Protein AF-A0A7W0RII0-F1 (afdb_monomer_lite)

Radius of gyration: 12.78 Å; chains: 1; bounding box: 27×22×34 Å

Structure (mmCIF, N/CA/C/O backbone):
data_AF-A0A7W0RII0-F1
#
_entry.id   AF-A0A7W0RII0-F1
#
loop_
_atom_site.group_PDB
_atom_site.id
_atom_site.type_symbol
_atom_site.label_atom_id
_atom_site.label_alt_id
_atom_site.label_comp_id
_atom_site.label_asym_id
_atom_site.label_entity_id
_atom_site.label_seq_id
_atom_site.pdbx_PDB_ins_code
_atom_site.Cartn_x
_atom_site.Cartn_y
_atom_site.Cartn_z
_atom_site.occupancy
_atom_site.B_iso_or_equiv
_atom_site.auth_seq_id
_atom_site.auth_comp_id
_atom_site.auth_asym_id
_atom_site.auth_atom_id
_atom_site.pdbx_PDB_model_num
ATOM 1 N N . MET A 1 1 ? 7.292 -11.605 -22.733 1.00 75.44 1 MET A N 1
ATOM 2 C CA . MET A 1 1 ? 7.220 -10.714 -21.565 1.00 75.44 1 MET A CA 1
ATOM 3 C C . MET A 1 1 ? 6.358 -9.531 -21.954 1.00 75.44 1 MET A C 1
ATOM 5 O O . MET A 1 1 ? 6.645 -8.900 -22.968 1.00 75.44 1 MET A O 1
ATOM 9 N N . SER A 1 2 ? 5.261 -9.310 -21.241 1.00 95.44 2 SER A N 1
ATOM 10 C CA . SER A 1 2 ? 4.403 -8.142 -21.433 1.00 95.44 2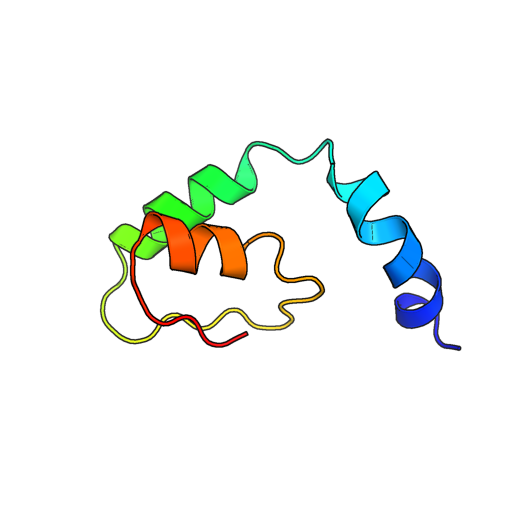 SER A CA 1
ATOM 11 C C . SER A 1 2 ? 5.123 -6.869 -20.974 1.00 95.44 2 SER A C 1
ATOM 13 O O . SER A 1 2 ? 6.122 -6.930 -20.255 1.00 95.44 2 SER A O 1
ATOM 15 N N . TRP A 1 3 ? 4.634 -5.700 -21.391 1.00 93.94 3 TRP A N 1
ATOM 16 C CA . TRP A 1 3 ? 5.225 -4.431 -20.959 1.00 93.94 3 TRP A CA 1
ATOM 17 C C . TRP A 1 3 ? 5.241 -4.265 -19.420 1.00 93.94 3 TRP A C 1
ATOM 19 O O . TRP A 1 3 ? 6.304 -3.923 -18.900 1.00 93.94 3 TRP A O 1
ATOM 29 N N . PRO A 1 4 ? 4.161 -4.585 -18.668 1.00 92.12 4 PRO A N 1
ATOM 30 C CA . PRO A 1 4 ? 4.187 -4.547 -17.202 1.00 92.12 4 PRO A CA 1
ATOM 31 C C . PRO A 1 4 ? 5.256 -5.453 -16.582 1.00 92.12 4 PRO A C 1
ATOM 33 O O . PRO A 1 4 ? 5.978 -5.021 -15.687 1.00 92.12 4 PRO A O 1
ATOM 36 N N . GLU A 1 5 ? 5.407 -6.682 -17.087 1.00 94.25 5 GLU A N 1
ATOM 37 C CA . GLU A 1 5 ? 6.430 -7.621 -16.604 1.00 94.25 5 GLU A CA 1
ATOM 38 C C . GLU A 1 5 ? 7.847 -7.083 -16.840 1.00 94.25 5 GLU A C 1
ATOM 40 O O . GLU A 1 5 ? 8.701 -7.171 -15.961 1.00 94.25 5 GLU A O 1
ATOM 45 N N . ALA A 1 6 ? 8.093 -6.479 -18.006 1.00 96.00 6 ALA A N 1
ATOM 46 C CA . ALA A 1 6 ? 9.390 -5.895 -18.331 1.00 96.00 6 ALA A CA 1
ATOM 47 C C . ALA A 1 6 ? 9.697 -4.640 -17.499 1.00 96.00 6 ALA A C 1
ATOM 49 O O . ALA A 1 6 ? 10.857 -4.378 -17.181 1.00 96.00 6 ALA A O 1
ATOM 50 N N . PHE A 1 7 ? 8.677 -3.856 -17.143 1.00 96.12 7 PHE A N 1
ATOM 51 C CA . PHE A 1 7 ? 8.847 -2.639 -16.353 1.00 96.12 7 PHE A CA 1
ATOM 52 C C . PHE A 1 7 ? 8.963 -2.904 -14.846 1.00 96.12 7 PHE A C 1
ATOM 54 O O . PHE A 1 7 ? 9.608 -2.121 -14.150 1.00 96.12 7 PHE A O 1
ATOM 61 N N . ALA A 1 8 ? 8.409 -4.012 -14.338 1.00 95.94 8 ALA A N 1
ATOM 62 C CA . ALA A 1 8 ? 8.381 -4.336 -12.908 1.00 95.94 8 ALA A CA 1
ATOM 63 C C . ALA A 1 8 ? 9.764 -4.248 -12.233 1.00 95.94 8 ALA A C 1
ATOM 65 O O . ALA A 1 8 ? 9.880 -3.710 -11.135 1.00 95.94 8 ALA A O 1
ATOM 66 N N . VAL A 1 9 ? 10.830 -4.667 -12.925 1.00 95.50 9 VAL A N 1
ATOM 67 C CA . VAL A 1 9 ? 12.216 -4.612 -12.414 1.00 95.50 9 VAL A CA 1
ATOM 68 C C . VAL A 1 9 ? 12.752 -3.189 -12.205 1.00 95.50 9 VAL A C 1
ATOM 70 O O . VAL A 1 9 ? 13.744 -3.000 -11.510 1.00 95.50 9 VAL A O 1
ATOM 73 N N . ARG A 1 10 ? 12.124 -2.178 -12.817 1.00 96.12 10 ARG A N 1
ATOM 74 C CA . ARG A 1 10 ? 12.475 -0.755 -12.671 1.00 96.12 10 ARG A CA 1
ATOM 75 C C . ARG A 1 10 ? 11.508 0.003 -11.772 1.00 96.12 10 ARG A C 1
ATOM 77 O O . ARG A 1 10 ? 11.796 1.150 -11.433 1.00 96.12 10 ARG A O 1
ATOM 84 N N . TYR A 1 11 ? 10.381 -0.609 -11.411 1.00 95.81 11 TYR A N 1
ATOM 85 C CA . TYR A 1 11 ? 9.295 0.073 -10.716 1.00 95.81 11 TYR A CA 1
ATOM 86 C C . TYR A 1 11 ? 9.760 0.667 -9.386 1.00 95.81 11 TYR A C 1
ATOM 88 O O . TYR A 1 11 ? 9.494 1.833 -9.120 1.00 95.81 11 TYR A O 1
ATOM 96 N N . GLU A 1 12 ? 10.530 -0.088 -8.598 1.00 94.94 12 GLU A N 1
ATOM 97 C CA . GLU A 1 12 ? 11.061 0.387 -7.317 1.00 94.94 12 GLU A CA 1
ATOM 98 C C . GLU A 1 12 ? 11.910 1.654 -7.488 1.00 94.94 12 GLU A C 1
ATOM 100 O O . GLU A 1 12 ? 11.619 2.672 -6.866 1.00 94.94 12 GLU A O 1
ATOM 105 N N . HIS A 1 13 ? 12.879 1.636 -8.408 1.00 97.12 13 HIS A N 1
ATOM 106 C CA . HIS A 1 13 ? 13.727 2.796 -8.681 1.00 97.12 13 HIS A CA 1
ATOM 107 C C . HIS A 1 13 ? 12.935 4.000 -9.209 1.00 97.12 13 HIS A C 1
ATOM 109 O O . HIS A 1 13 ? 13.162 5.125 -8.772 1.00 97.12 13 HIS A O 1
ATOM 115 N N . TRP A 1 14 ? 11.990 3.773 -10.125 1.00 96.94 14 TRP A N 1
ATOM 116 C CA . TRP A 1 14 ? 11.133 4.831 -10.664 1.00 96.94 14 TRP A CA 1
ATOM 117 C C . TRP A 1 14 ? 10.239 5.455 -9.580 1.00 96.94 14 TRP A C 1
ATOM 119 O O . TRP A 1 14 ? 10.110 6.674 -9.509 1.00 96.94 14 TRP A O 1
ATOM 129 N N . SER A 1 15 ? 9.665 4.627 -8.704 1.00 96.62 15 SER A N 1
ATOM 130 C CA . SER A 1 15 ? 8.759 5.062 -7.634 1.00 96.62 15 SER A CA 1
ATOM 131 C C . SER A 1 15 ? 9.465 5.674 -6.420 1.00 96.62 15 SER A C 1
ATOM 133 O O . SER A 1 15 ? 8.799 6.253 -5.569 1.00 96.62 15 SER A O 1
ATOM 135 N N . ALA A 1 16 ? 10.798 5.592 -6.335 1.00 96.00 16 ALA A N 1
ATOM 136 C CA . ALA A 1 16 ? 11.570 6.056 -5.181 1.00 96.00 16 ALA A CA 1
ATOM 137 C C . ALA A 1 16 ? 11.408 7.559 -4.884 1.00 96.00 16 ALA A C 1
ATOM 139 O O . ALA A 1 16 ? 11.617 7.991 -3.754 1.00 96.00 16 ALA A O 1
ATOM 140 N N . GLN A 1 17 ? 11.044 8.357 -5.891 1.00 96.69 17 GLN A N 1
ATOM 141 C CA . GLN A 1 17 ? 10.806 9.796 -5.734 1.00 96.69 17 GLN A CA 1
ATOM 142 C C . GLN A 1 17 ? 9.373 10.132 -5.295 1.00 96.69 17 GLN A C 1
ATOM 144 O O . GLN A 1 17 ? 9.082 11.290 -5.012 1.00 96.69 17 GLN A O 1
ATOM 149 N N . ILE A 1 18 ? 8.480 9.141 -5.230 1.00 96.69 18 ILE A N 1
ATOM 150 C CA . ILE A 1 18 ? 7.097 9.309 -4.787 1.00 96.69 18 ILE A CA 1
ATOM 151 C C . ILE A 1 18 ? 7.051 9.017 -3.285 1.00 96.69 18 ILE A C 1
ATOM 153 O O . ILE A 1 18 ? 7.013 7.860 -2.864 1.00 96.69 18 ILE A O 1
ATOM 157 N N . THR A 1 19 ? 7.126 10.075 -2.480 1.00 94.75 19 THR A N 1
ATOM 158 C CA . THR A 1 19 ? 7.323 9.976 -1.023 1.00 94.75 19 THR A CA 1
ATOM 159 C C . THR A 1 19 ? 6.096 10.358 -0.196 1.00 94.75 19 THR A C 1
ATOM 161 O O . THR A 1 19 ? 6.021 9.990 0.974 1.00 94.75 19 THR A O 1
ATOM 164 N N . GLU A 1 20 ? 5.138 11.083 -0.773 1.00 96.88 20 GLU A N 1
ATOM 165 C CA . GLU A 1 20 ? 3.996 11.652 -0.038 1.00 96.88 20 GLU A CA 1
ATOM 166 C C . GLU A 1 20 ? 2.790 10.709 0.064 1.00 96.88 20 GLU A C 1
ATOM 168 O O . GLU A 1 20 ? 1.960 10.838 0.962 1.00 96.88 20 GLU A O 1
ATOM 173 N N . ASP A 1 21 ? 2.683 9.737 -0.836 1.00 97.25 21 ASP A N 1
ATOM 174 C CA . ASP A 1 21 ? 1.504 8.882 -0.931 1.00 97.25 21 ASP A CA 1
ATOM 175 C C . ASP A 1 21 ? 1.469 7.768 0.120 1.00 97.25 21 ASP A C 1
ATOM 177 O O . ASP A 1 21 ? 0.401 7.455 0.637 1.00 97.25 21 ASP A O 1
ATOM 181 N N . VAL A 1 22 ? 2.617 7.200 0.496 1.00 97.81 22 VAL A N 1
ATOM 182 C CA . VAL A 1 22 ? 2.676 6.191 1.562 1.00 97.81 22 VAL A CA 1
ATOM 183 C C . VAL A 1 22 ? 2.154 6.753 2.895 1.00 97.81 22 VAL A C 1
ATOM 185 O O . VAL A 1 22 ? 1.242 6.136 3.448 1.00 97.81 22 VAL A O 1
ATOM 188 N N . PRO A 1 23 ? 2.626 7.914 3.406 1.00 98.25 23 PRO A N 1
ATOM 189 C CA . PRO A 1 23 ? 2.040 8.532 4.597 1.00 98.25 23 PRO A CA 1
ATOM 190 C C . PRO A 1 23 ? 0.537 8.796 4.462 1.00 98.25 23 PRO A C 1
ATOM 192 O O . PRO A 1 23 ? -0.218 8.507 5.386 1.00 98.25 23 PRO A O 1
ATOM 195 N N . PHE A 1 24 ? 0.089 9.280 3.298 1.00 98.19 24 PHE A N 1
ATOM 196 C CA . PHE A 1 24 ? -1.331 9.521 3.038 1.00 98.19 24 PHE A CA 1
ATOM 197 C C . PHE A 1 24 ? -2.179 8.248 3.202 1.00 98.19 24 PHE A C 1
ATOM 199 O O . PHE A 1 24 ? -3.177 8.260 3.922 1.00 98.19 24 PHE A O 1
ATOM 206 N N . TYR A 1 25 ? -1.775 7.132 2.587 1.00 98.06 25 TYR A N 1
ATOM 207 C CA . TYR A 1 25 ? -2.525 5.875 2.682 1.00 98.06 25 TYR A CA 1
ATOM 208 C C . TYR A 1 25 ? -2.443 5.226 4.066 1.00 98.06 25 TYR A C 1
ATOM 210 O O . TYR A 1 25 ? -3.391 4.554 4.469 1.00 98.06 25 TYR A O 1
ATOM 218 N N . VAL A 1 26 ? -1.353 5.434 4.810 1.00 98.44 26 VAL A N 1
ATOM 219 C CA . VAL A 1 26 ? -1.252 4.991 6.208 1.00 98.44 26 VAL A CA 1
ATOM 220 C C . VAL A 1 26 ? -2.296 5.693 7.072 1.00 98.44 26 VAL A C 1
ATOM 222 O O . VAL A 1 26 ? -3.014 5.013 7.805 1.00 98.44 26 VAL A O 1
ATOM 225 N N . GLU A 1 27 ? -2.425 7.018 6.971 1.00 98.44 27 GLU A N 1
ATOM 226 C CA . GLU A 1 27 ? -3.432 7.748 7.751 1.00 98.44 27 GLU A CA 1
ATOM 227 C C . GLU A 1 27 ? -4.855 7.391 7.310 1.00 98.44 27 GLU A C 1
ATOM 229 O O . GLU A 1 27 ? -5.690 7.068 8.152 1.00 98.44 27 GLU A O 1
ATOM 234 N N . LEU A 1 28 ? -5.111 7.296 6.001 1.00 97.81 28 LEU A N 1
ATOM 235 C CA . LEU A 1 28 ? -6.415 6.855 5.498 1.00 97.81 28 LEU A CA 1
ATOM 236 C C . LEU A 1 28 ? -6.786 5.451 6.009 1.00 97.81 28 LEU A C 1
ATOM 238 O O . LEU A 1 28 ? -7.930 5.187 6.380 1.00 97.81 28 LEU A O 1
ATOM 242 N N . ALA A 1 29 ? -5.817 4.537 6.075 1.00 98.06 29 ALA A N 1
ATOM 243 C CA . ALA A 1 29 ? -6.031 3.196 6.603 1.00 98.06 29 ALA A CA 1
ATOM 244 C C . ALA A 1 29 ? -6.300 3.176 8.115 1.00 98.06 29 ALA A C 1
ATOM 246 O O . ALA A 1 29 ? -6.926 2.231 8.593 1.00 98.06 29 ALA A O 1
ATOM 247 N N . ARG A 1 30 ? -5.852 4.175 8.884 1.00 97.62 30 ARG A N 1
ATOM 248 C CA . ARG A 1 30 ? -6.187 4.298 10.316 1.00 97.62 30 ARG A CA 1
ATOM 249 C C . ARG A 1 30 ? -7.635 4.718 10.534 1.00 97.62 30 ARG A C 1
ATOM 251 O O . ARG A 1 30 ? -8.227 4.302 11.524 1.00 97.62 30 ARG A O 1
ATOM 258 N N . GLU A 1 31 ? -8.195 5.488 9.609 1.00 97.62 31 GLU A N 1
ATOM 259 C CA . GLU A 1 31 ? -9.592 5.932 9.651 1.00 97.62 31 GLU A CA 1
ATOM 260 C C . GLU A 1 31 ? -10.580 4.849 9.189 1.00 97.62 31 GLU A C 1
ATOM 262 O O . GLU A 1 31 ? -11.760 4.899 9.524 1.00 97.62 31 GLU A O 1
ATOM 267 N N . ALA A 1 32 ? -10.117 3.864 8.416 1.00 95.44 32 ALA A N 1
ATOM 268 C CA . ALA A 1 32 ? -10.973 2.825 7.856 1.00 95.44 32 ALA A CA 1
ATOM 269 C C . ALA A 1 32 ? -11.326 1.724 8.871 1.00 95.44 32 ALA A C 1
A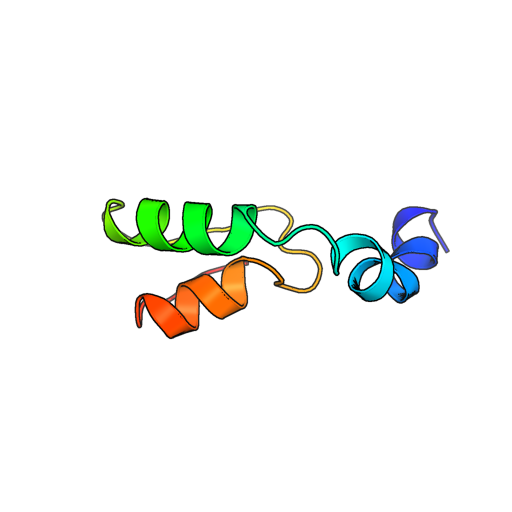TOM 271 O O . ALA A 1 32 ? -10.450 1.162 9.526 1.00 95.44 32 ALA A O 1
ATOM 272 N N . ASP A 1 33 ? -12.580 1.280 8.905 1.00 93.69 33 ASP A N 1
ATOM 273 C CA . ASP A 1 33 ? -12.998 0.100 9.671 1.00 93.69 33 ASP A CA 1
ATOM 274 C C . ASP A 1 33 ? -12.879 -1.199 8.851 1.00 93.69 33 ASP A C 1
ATOM 276 O O . ASP A 1 33 ? -13.003 -1.210 7.627 1.00 93.69 33 ASP A O 1
ATOM 280 N N . GLY A 1 34 ? -12.664 -2.335 9.522 1.00 92.56 34 GLY A N 1
ATOM 281 C CA . GLY A 1 34 ? -12.712 -3.658 8.883 1.00 92.56 34 GLY A CA 1
ATOM 282 C C . GLY A 1 34 ? -11.419 -4.115 8.189 1.00 92.56 34 GLY A C 1
ATOM 283 O O . GLY A 1 34 ? -10.313 -3.828 8.648 1.00 92.56 34 GLY A O 1
ATOM 284 N N . LEU A 1 35 ? -11.546 -4.932 7.139 1.00 95.62 35 LEU A N 1
ATOM 285 C CA . LEU A 1 35 ? -10.404 -5.512 6.422 1.00 95.62 35 LEU A CA 1
ATOM 286 C C . LEU A 1 35 ? -9.839 -4.518 5.400 1.00 95.62 35 LEU A C 1
ATOM 288 O O . LEU A 1 35 ? -10.584 -3.988 4.583 1.00 95.62 35 LEU A O 1
ATOM 292 N N . LEU A 1 36 ? -8.518 -4.336 5.399 1.00 98.31 36 LEU A N 1
ATOM 293 C CA . LEU A 1 36 ? -7.824 -3.509 4.414 1.00 98.31 36 LEU A CA 1
ATOM 294 C C . LEU A 1 36 ? -7.471 -4.347 3.176 1.00 98.31 36 LEU A C 1
ATOM 296 O O . LEU A 1 36 ? -6.850 -5.406 3.307 1.00 98.31 36 LEU A O 1
ATOM 300 N N . VAL A 1 37 ? -7.860 -3.871 1.990 1.00 98.00 37 VAL A N 1
ATOM 301 C CA . VAL A 1 37 ? -7.589 -4.524 0.699 1.00 98.00 37 VAL A CA 1
ATOM 302 C C . VAL A 1 37 ? -6.976 -3.517 -0.277 1.00 98.00 37 VAL A C 1
ATOM 304 O O . VAL A 1 37 ? -7.598 -2.495 -0.560 1.00 98.00 37 VAL A O 1
ATOM 307 N N . GLU A 1 38 ? -5.791 -3.813 -0.813 1.00 97.94 38 GLU A N 1
ATOM 308 C CA . GLU A 1 38 ? -5.148 -3.041 -1.884 1.00 97.94 38 GLU A CA 1
ATOM 309 C C . GLU A 1 38 ? -5.252 -3.809 -3.203 1.00 97.94 38 GLU A C 1
ATOM 311 O O . GLU A 1 38 ? -4.643 -4.857 -3.381 1.00 97.94 38 GLU A O 1
ATOM 316 N N . LEU A 1 39 ? -6.039 -3.298 -4.147 1.00 98.00 39 LEU A N 1
ATOM 317 C CA . LEU A 1 39 ? -6.166 -3.916 -5.464 1.00 98.00 39 LEU A CA 1
ATOM 318 C C . LEU A 1 39 ? -4.981 -3.516 -6.348 1.00 98.00 39 LEU A C 1
ATOM 320 O O . LEU A 1 39 ? -4.629 -2.342 -6.410 1.00 98.00 39 LEU A O 1
ATOM 324 N N . ALA A 1 40 ? -4.425 -4.485 -7.081 1.00 96.06 40 ALA A N 1
ATOM 325 C CA . ALA A 1 40 ? -3.225 -4.305 -7.905 1.00 96.06 40 ALA A CA 1
ATOM 326 C C . ALA A 1 40 ? -1.990 -3.873 -7.089 1.00 96.06 40 ALA A C 1
ATOM 328 O O . ALA A 1 40 ? -1.243 -2.987 -7.501 1.00 96.06 40 ALA A O 1
ATOM 329 N N . VAL A 1 41 ? -1.752 -4.567 -5.969 1.00 97.00 41 VAL A N 1
ATOM 330 C CA . VAL A 1 41 ? -0.708 -4.276 -4.967 1.00 97.00 41 VAL A CA 1
ATOM 331 C C . VAL A 1 41 ? 0.720 -4.136 -5.515 1.00 97.00 41 VAL A C 1
ATOM 333 O O . VAL A 1 41 ? 1.591 -3.544 -4.876 1.00 97.00 41 VAL A O 1
ATOM 336 N N . GLY A 1 42 ? 1.004 -4.688 -6.697 1.00 95.75 42 GLY A N 1
ATOM 337 C CA . GLY A 1 42 ? 2.323 -4.605 -7.319 1.00 95.75 42 GLY A CA 1
ATOM 338 C C . GLY A 1 42 ? 3.417 -5.171 -6.409 1.00 95.75 42 GLY A C 1
ATOM 339 O O . GLY A 1 42 ? 3.337 -6.314 -5.968 1.00 95.75 42 GLY A O 1
ATOM 340 N N . ASN A 1 43 ? 4.449 -4.372 -6.123 1.00 95.50 43 ASN A N 1
ATOM 341 C CA . ASN A 1 43 ? 5.527 -4.744 -5.200 1.00 95.50 43 ASN A CA 1
ATOM 342 C C . ASN A 1 43 ? 5.205 -4.454 -3.718 1.00 95.50 43 ASN A C 1
ATOM 344 O O . ASN A 1 43 ? 6.084 -4.589 -2.869 1.00 95.50 43 ASN A O 1
ATOM 348 N N . GLY A 1 44 ? 3.979 -4.028 -3.400 1.00 97.25 44 GLY A N 1
ATOM 349 C CA . GLY A 1 44 ? 3.536 -3.746 -2.037 1.00 97.25 44 GLY A CA 1
ATOM 350 C C . GLY A 1 44 ? 4.083 -2.454 -1.438 1.00 97.25 44 GLY A C 1
ATOM 351 O O . GLY A 1 44 ? 4.103 -2.335 -0.213 1.00 97.25 44 GLY A O 1
ATOM 352 N N . ARG A 1 45 ? 4.515 -1.484 -2.264 1.00 97.38 45 ARG A N 1
ATOM 353 C CA . ARG A 1 45 ? 5.072 -0.199 -1.794 1.00 97.38 45 ARG A CA 1
ATOM 354 C C . ARG A 1 45 ? 4.150 0.528 -0.807 1.00 97.38 45 ARG A C 1
ATOM 356 O O . ARG A 1 45 ? 4.663 1.196 0.080 1.00 97.38 45 ARG A O 1
ATOM 363 N N . VAL A 1 46 ? 2.828 0.377 -0.935 1.00 97.88 46 VAL A N 1
ATOM 364 C CA . VAL A 1 46 ? 1.835 0.962 -0.016 1.00 97.88 46 VAL A CA 1
ATOM 365 C C . VAL A 1 46 ? 1.337 -0.071 1.003 1.00 97.88 46 VAL A C 1
ATOM 367 O O . VAL A 1 46 ? 1.445 0.171 2.207 1.00 97.88 46 VAL A O 1
ATOM 370 N N . ALA A 1 47 ? 0.882 -1.248 0.558 1.00 98.25 47 ALA A N 1
ATOM 371 C CA . ALA A 1 47 ? 0.325 -2.286 1.431 1.00 98.25 47 ALA A CA 1
ATOM 372 C C . ALA A 1 47 ? 1.252 -2.700 2.582 1.00 98.25 47 ALA A C 1
ATOM 374 O O . ALA A 1 47 ? 0.787 -2.918 3.703 1.00 98.25 47 ALA A O 1
ATOM 375 N N . ILE A 1 48 ? 2.563 -2.820 2.329 1.00 98.19 48 ILE A N 1
ATOM 376 C CA . ILE A 1 48 ? 3.526 -3.266 3.344 1.00 98.19 48 ILE A CA 1
ATOM 377 C C . ILE A 1 48 ? 3.692 -2.208 4.44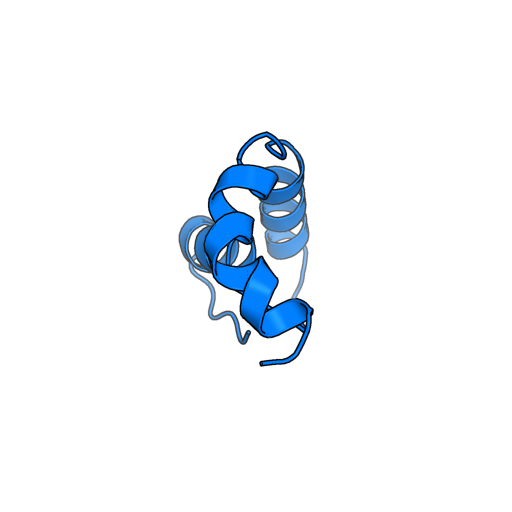8 1.00 98.19 48 ILE A C 1
ATOM 379 O O . ILE A 1 48 ? 3.539 -2.571 5.619 1.00 98.19 48 ILE A O 1
ATOM 383 N N . PRO A 1 49 ? 3.980 -0.923 4.146 1.00 98.19 49 PRO A N 1
ATOM 384 C CA . PRO A 1 49 ? 3.942 0.133 5.155 1.00 98.19 49 PRO A CA 1
ATOM 385 C C . PRO A 1 49 ? 2.606 0.228 5.885 1.00 98.19 49 PRO A C 1
ATOM 387 O O . PRO A 1 49 ? 2.608 0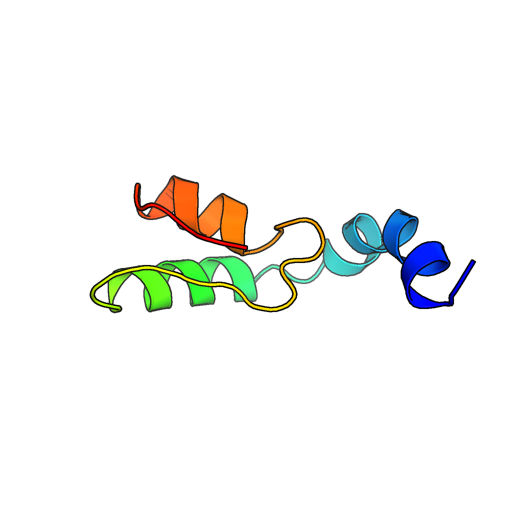.275 7.108 1.00 98.19 49 PRO A O 1
ATOM 390 N N . VAL A 1 50 ? 1.470 0.162 5.182 1.00 98.56 50 VAL A N 1
ATOM 391 C CA . VAL A 1 50 ? 0.146 0.199 5.825 1.00 98.56 50 VAL A CA 1
ATOM 392 C C . VAL A 1 50 ? -0.001 -0.925 6.851 1.00 98.56 50 VAL A C 1
ATOM 394 O O . VAL A 1 50 ? -0.393 -0.665 7.989 1.00 98.56 50 VAL A O 1
ATOM 397 N N . ALA A 1 51 ? 0.367 -2.162 6.507 1.00 98.38 51 ALA A N 1
ATOM 398 C CA . ALA A 1 51 ? 0.315 -3.286 7.442 1.00 98.38 51 ALA A CA 1
ATOM 399 C C . ALA A 1 51 ? 1.221 -3.074 8.668 1.00 98.38 51 ALA A C 1
ATOM 401 O O . ALA A 1 51 ? 0.825 -3.376 9.794 1.00 98.38 51 ALA A O 1
ATOM 402 N N . ARG A 1 52 ? 2.430 -2.534 8.463 1.00 98.50 52 ARG A N 1
ATOM 403 C CA . ARG A 1 52 ? 3.406 -2.275 9.535 1.00 98.50 52 ARG A CA 1
ATOM 404 C C . ARG A 1 52 ? 2.970 -1.143 10.466 1.00 98.50 52 ARG A C 1
ATOM 406 O O . ARG A 1 52 ? 3.004 -1.322 11.677 1.00 98.50 52 ARG A O 1
ATOM 413 N N . GLU A 1 53 ? 2.540 -0.017 9.907 1.00 98.31 53 GLU A N 1
ATOM 414 C C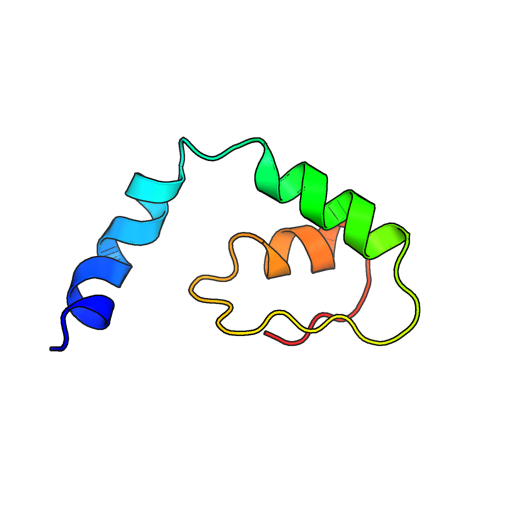A . GLU A 1 53 ? 2.231 1.215 10.646 1.00 98.31 53 GLU A CA 1
ATOM 415 C C . GLU A 1 53 ? 0.865 1.183 11.339 1.00 98.31 53 GLU A C 1
ATOM 417 O O . GLU A 1 53 ? 0.652 1.867 12.341 1.00 98.31 53 GLU A O 1
ATOM 422 N N . THR A 1 54 ? -0.084 0.404 10.813 1.00 97.12 54 THR A N 1
ATOM 423 C CA . THR A 1 54 ? -1.401 0.227 11.446 1.00 97.12 54 THR A CA 1
ATOM 424 C C . THR A 1 54 ? -1.455 -0.996 12.361 1.00 97.12 54 THR A C 1
ATOM 426 O O . THR A 1 54 ? -2.363 -1.100 13.182 1.00 97.12 54 THR A O 1
ATOM 429 N N . GLY A 1 55 ? -0.525 -1.948 12.211 1.00 97.31 55 GLY A N 1
ATOM 430 C CA . GLY A 1 55 ? -0.570 -3.247 12.890 1.00 97.31 55 GLY A CA 1
ATOM 431 C C . GLY A 1 55 ? -1.727 -4.146 12.432 1.00 97.31 55 GLY 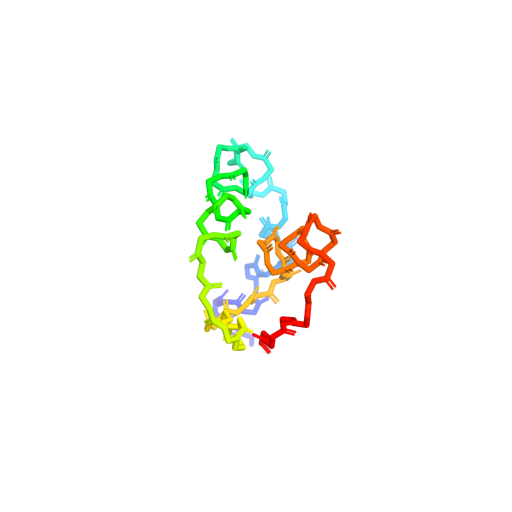A C 1
ATOM 432 O O . GLY A 1 55 ? -2.041 -5.139 13.090 1.00 97.31 55 GLY A O 1
ATOM 433 N N . ARG A 1 56 ? -2.395 -3.800 11.325 1.00 96.81 56 ARG A N 1
ATOM 434 C CA . ARG A 1 56 ? -3.583 -4.499 10.824 1.00 96.81 56 ARG A CA 1
ATOM 435 C C . ARG A 1 56 ? -3.235 -5.441 9.684 1.00 96.81 56 ARG A C 1
ATOM 437 O O . ARG A 1 56 ? -2.274 -5.255 8.941 1.00 96.81 56 ARG A O 1
ATOM 444 N N . ARG A 1 57 ? -4.081 -6.457 9.508 1.00 96.94 57 ARG A N 1
ATOM 445 C CA . ARG A 1 57 ? -4.012 -7.351 8.351 1.00 96.94 57 ARG A CA 1
ATOM 446 C C . ARG A 1 57 ? -4.418 -6.597 7.081 1.00 96.94 57 ARG A C 1
ATOM 448 O O . ARG A 1 57 ? -5.531 -6.079 7.013 1.00 96.94 57 ARG A O 1
ATOM 455 N N . VAL A 1 58 ? -3.544 -6.630 6.077 1.00 98.38 58 VAL A N 1
ATOM 456 C CA . VAL A 1 58 ? -3.784 -6.119 4.719 1.00 98.38 58 VAL A CA 1
ATOM 457 C C . VAL A 1 58 ? -3.784 -7.293 3.738 1.00 98.38 58 VAL A C 1
ATOM 459 O O . VAL A 1 58 ? -2.952 -8.195 3.853 1.00 98.38 58 VAL A O 1
ATOM 462 N N . VAL A 1 59 ? -4.728 -7.302 2.797 1.00 98.25 59 VAL A N 1
ATOM 463 C CA . VAL A 1 59 ? -4.756 -8.215 1.644 1.00 98.25 59 VAL A CA 1
ATOM 464 C C . VAL A 1 59 ? -4.365 -7.418 0.403 1.00 98.25 59 VAL A C 1
ATOM 466 O O . VAL A 1 59 ? -4.973 -6.387 0.136 1.00 98.25 59 VAL A O 1
ATOM 469 N N . GLY A 1 60 ? -3.349 -7.880 -0.321 1.00 93.69 60 GLY A N 1
ATOM 470 C CA . GLY A 1 60 ? -2.866 -7.275 -1.566 1.00 93.69 60 GLY A CA 1
ATOM 471 C C . GLY A 1 60 ? -3.039 -8.206 -2.753 1.00 93.69 60 GLY A C 1
ATOM 472 O O . GLY A 1 60 ? -3.005 -9.435 -2.512 1.00 93.69 60 GLY A O 1
#

Foldseek 3Di:
DDPCVVCLVCCCVVCVPVDPVLVVLLVVLLVDDDEAEDPPCRVVPNVVSNCVSNVGDYHD

pLDDT: mean 96.4, std 3.13, range [75.44, 98.56]

Sequence (60 aa):
MSWPEAFAVRYEHWSAQITEDVPFYVELAREADGLLVELAVGNGRVAIPVARETGRRVVG

Secondary structure (DSSP, 8-state):
--HHHHHHHHHHHHHTT--SHHHHHHHHHHH--S-EE-TT-TT-TTHHHHHHHH---EE-